Protein AF-A0A975HT61-F1 (afdb_monomer_lite)

Structure (mmCIF, N/CA/C/O backbone):
data_AF-A0A975HT61-F1
#
_entry.id   AF-A0A975HT61-F1
#
loop_
_atom_site.group_PDB
_atom_site.id
_atom_site.type_symbol
_atom_site.label_atom_id
_atom_site.label_alt_id
_atom_site.label_comp_id
_atom_site.label_asym_id
_atom_site.label_entity_id
_atom_site.label_seq_id
_atom_site.pdbx_PDB_ins_code
_atom_site.Cartn_x
_atom_site.Cartn_y
_atom_site.Cartn_z
_atom_site.occupancy
_atom_site.B_iso_or_equiv
_atom_site.auth_seq_id
_atom_site.auth_comp_id
_atom_site.auth_asym_id
_atom_site.auth_atom_id
_atom_site.pdbx_PDB_model_num
ATOM 1 N N . MET A 1 1 ? 2.167 -11.360 4.840 1.00 75.88 1 MET A N 1
ATOM 2 C CA . MET A 1 1 ? 2.838 -10.206 5.476 1.00 75.88 1 MET A CA 1
ATOM 3 C C . MET A 1 1 ? 3.135 -9.213 4.364 1.00 75.88 1 MET A C 1
ATOM 5 O O . MET A 1 1 ? 3.552 -9.665 3.306 1.00 75.88 1 MET A O 1
ATOM 9 N N . GLY A 1 2 ? 2.830 -7.929 4.527 1.00 89.94 2 GLY A N 1
ATOM 10 C CA . GLY A 1 2 ? 2.983 -6.929 3.468 1.00 89.94 2 GLY A CA 1
ATOM 11 C C . GLY A 1 2 ? 3.000 -5.521 4.048 1.00 89.94 2 GLY A C 1
ATOM 12 O O . GLY A 1 2 ? 2.703 -5.343 5.229 1.00 89.94 2 GLY A O 1
ATOM 13 N N . THR A 1 3 ? 3.354 -4.544 3.222 1.00 94.69 3 THR A N 1
ATOM 14 C CA . THR A 1 3 ? 3.353 -3.131 3.608 1.00 94.69 3 THR A CA 1
ATOM 15 C C . THR A 1 3 ? 1.944 -2.574 3.483 1.00 94.69 3 THR A C 1
ATOM 17 O O . THR A 1 3 ? 1.283 -2.775 2.465 1.00 94.69 3 THR A O 1
ATOM 20 N N . ILE A 1 4 ? 1.480 -1.891 4.525 1.00 94.19 4 ILE A N 1
ATOM 21 C CA . ILE A 1 4 ? 0.163 -1.261 4.547 1.00 94.19 4 ILE A CA 1
ATOM 22 C C . ILE A 1 4 ? 0.359 0.238 4.338 1.00 94.19 4 ILE A C 1
ATOM 24 O O . ILE A 1 4 ? 1.173 0.852 5.023 1.00 94.19 4 ILE A O 1
ATOM 28 N N . LEU A 1 5 ? -0.389 0.801 3.394 1.00 94.12 5 LEU A N 1
ATOM 29 C CA . LEU A 1 5 ? -0.409 2.226 3.085 1.00 94.12 5 LEU A CA 1
ATOM 30 C C . LEU A 1 5 ? -1.826 2.758 3.330 1.00 94.12 5 LEU A C 1
ATOM 32 O O . LEU A 1 5 ? -2.804 2.062 3.055 1.00 94.12 5 LEU A O 1
ATOM 36 N N . GLU A 1 6 ? -1.926 3.978 3.848 1.00 94.44 6 GLU A N 1
ATOM 37 C CA . GLU A 1 6 ? -3.165 4.753 3.913 1.00 94.44 6 GLU A CA 1
ATOM 38 C C . GLU A 1 6 ? -2.870 6.150 3.378 1.00 94.44 6 GLU A C 1
ATOM 40 O O . GLU A 1 6 ? -1.867 6.757 3.752 1.00 94.44 6 GLU A O 1
ATOM 45 N N . GLY A 1 7 ? -3.734 6.635 2.495 1.00 92.94 7 GLY A N 1
ATOM 46 C CA . GLY A 1 7 ? -3.597 7.929 1.849 1.00 92.94 7 GLY A CA 1
ATOM 47 C C . GLY A 1 7 ? -4.609 8.074 0.723 1.00 92.94 7 GLY A C 1
ATOM 48 O O . GLY A 1 7 ? -5.472 7.209 0.533 1.00 92.94 7 GLY A O 1
ATOM 49 N N . GLU A 1 8 ? -4.472 9.156 -0.034 1.00 93.31 8 GLU A N 1
ATOM 50 C CA . GLU A 1 8 ? -5.288 9.386 -1.219 1.00 93.31 8 GLU A CA 1
ATOM 51 C C . GLU A 1 8 ? -5.005 8.343 -2.302 1.00 93.31 8 GLU A C 1
ATOM 53 O O . GLU A 1 8 ? -3.935 7.719 -2.338 1.00 93.31 8 GLU A O 1
ATOM 58 N N . TRP A 1 9 ? -5.990 8.136 -3.181 1.00 93.62 9 TRP A N 1
ATOM 59 C CA . TRP A 1 9 ? -5.936 7.092 -4.206 1.00 93.62 9 TRP A CA 1
ATOM 60 C C . TRP A 1 9 ? -4.688 7.237 -5.082 1.00 93.62 9 TRP A C 1
ATOM 62 O O . TRP A 1 9 ? -3.852 6.333 -5.133 1.00 93.62 9 TRP A O 1
ATOM 72 N N . ASP A 1 10 ? -4.522 8.397 -5.712 1.00 96.25 10 ASP A N 1
ATOM 73 C CA . ASP A 1 10 ? -3.430 8.618 -6.658 1.00 96.25 10 ASP A CA 1
ATOM 74 C C . ASP A 1 10 ? -2.058 8.589 -5.977 1.00 96.25 10 ASP A C 1
ATOM 76 O O . ASP A 1 10 ? -1.115 7.999 -6.505 1.00 96.25 10 ASP A O 1
ATOM 80 N N . GLU A 1 11 ? -1.946 9.143 -4.769 1.00 96.06 11 GLU A N 1
ATOM 81 C CA . GLU A 1 11 ? -0.697 9.149 -4.001 1.00 96.06 11 GLU A CA 1
ATOM 82 C C . GLU A 1 11 ? -0.269 7.730 -3.606 1.00 96.06 11 GLU A C 1
ATOM 84 O O . GLU A 1 11 ? 0.887 7.339 -3.791 1.00 96.06 11 GLU A O 1
ATOM 89 N N . SER A 1 12 ? -1.213 6.918 -3.125 1.00 95.81 12 SER A N 1
ATOM 90 C CA . SER A 1 12 ? -0.943 5.537 -2.714 1.00 95.81 12 SER A CA 1
ATOM 91 C C . SER A 1 12 ? -0.482 4.684 -3.896 1.00 95.81 12 SER A C 1
ATOM 93 O O . SER A 1 12 ? 0.487 3.927 -3.793 1.00 95.81 12 SER A O 1
ATOM 95 N N . PHE A 1 13 ? -1.139 4.824 -5.050 1.00 97.12 13 PHE A N 1
ATOM 96 C CA . PHE A 1 13 ? -0.754 4.099 -6.258 1.00 97.12 13 PHE A CA 1
ATOM 97 C C . PHE A 1 13 ? 0.540 4.632 -6.886 1.00 97.12 13 PHE A C 1
ATOM 99 O O . PHE A 1 13 ? 1.295 3.840 -7.457 1.00 97.12 13 PHE A O 1
ATOM 106 N N . ALA A 1 14 ? 0.859 5.919 -6.728 1.00 98.25 14 ALA A N 1
ATOM 107 C CA . ALA A 1 14 ? 2.151 6.469 -7.132 1.00 98.25 14 ALA A CA 1
ATOM 108 C C . ALA A 1 14 ? 3.311 5.814 -6.363 1.00 98.25 14 ALA A C 1
ATOM 110 O O . ALA A 1 14 ? 4.320 5.456 -6.974 1.00 98.25 14 ALA A O 1
ATOM 111 N N . VAL A 1 15 ? 3.149 5.562 -5.059 1.00 97.94 15 VAL A N 1
ATOM 112 C CA . VAL A 1 15 ? 4.140 4.822 -4.256 1.00 97.94 15 VAL A CA 1
ATOM 113 C C . VAL A 1 15 ? 4.296 3.386 -4.759 1.00 97.94 15 VAL A C 1
ATOM 115 O O . VAL A 1 15 ? 5.418 2.932 -4.986 1.00 97.94 15 VAL A O 1
ATOM 118 N N . VAL A 1 16 ? 3.187 2.677 -5.001 1.00 97.31 16 VAL A N 1
ATOM 119 C CA . VAL A 1 16 ? 3.225 1.303 -5.541 1.00 97.31 16 VAL A CA 1
ATOM 120 C C . VAL A 1 16 ? 3.957 1.264 -6.884 1.00 97.31 16 VAL A C 1
ATOM 122 O O . VAL A 1 16 ? 4.808 0.396 -7.103 1.00 97.31 16 VAL A O 1
ATOM 125 N N . LYS A 1 17 ? 3.675 2.228 -7.767 1.00 97.69 17 LYS A N 1
ATOM 126 C CA . LYS A 1 17 ? 4.348 2.367 -9.060 1.00 97.69 17 LYS A CA 1
ATOM 127 C C . LYS A 1 17 ? 5.848 2.609 -8.889 1.00 97.69 17 LYS A C 1
ATOM 129 O O . LYS A 1 17 ? 6.635 1.931 -9.541 1.00 97.69 17 LYS A O 1
ATOM 134 N N . ALA A 1 18 ? 6.246 3.515 -7.998 1.00 98.19 18 ALA A N 1
ATOM 135 C CA . ALA A 1 18 ? 7.654 3.799 -7.734 1.00 98.19 18 ALA A CA 1
ATOM 136 C C . ALA A 1 18 ? 8.413 2.549 -7.251 1.00 98.19 18 ALA A C 1
ATOM 138 O O . ALA A 1 18 ? 9.510 2.268 -7.734 1.00 98.19 18 ALA A O 1
ATOM 139 N N . CYS A 1 19 ? 7.813 1.746 -6.366 1.00 97.38 19 CYS A N 1
ATOM 140 C CA . CYS A 1 19 ? 8.398 0.475 -5.933 1.00 97.38 19 CYS A CA 1
ATOM 141 C C . CYS A 1 19 ? 8.560 -0.517 -7.093 1.00 97.38 19 CYS A C 1
ATOM 143 O O . CYS A 1 19 ? 9.597 -1.170 -7.213 1.00 97.38 19 CYS A O 1
ATOM 145 N N . PHE A 1 20 ? 7.548 -0.635 -7.953 1.00 97.75 20 PHE A N 1
ATOM 146 C CA . PHE A 1 20 ? 7.606 -1.509 -9.122 1.00 97.75 20 PHE A CA 1
ATOM 147 C C . PHE A 1 20 ? 8.693 -1.073 -10.115 1.00 97.75 20 PHE A C 1
ATOM 149 O O . PHE A 1 20 ? 9.480 -1.907 -10.567 1.00 97.75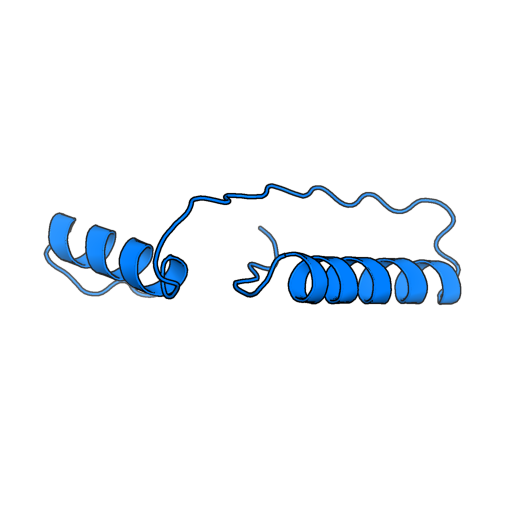 20 PHE A O 1
ATOM 156 N N . ASP A 1 21 ? 8.772 0.223 -10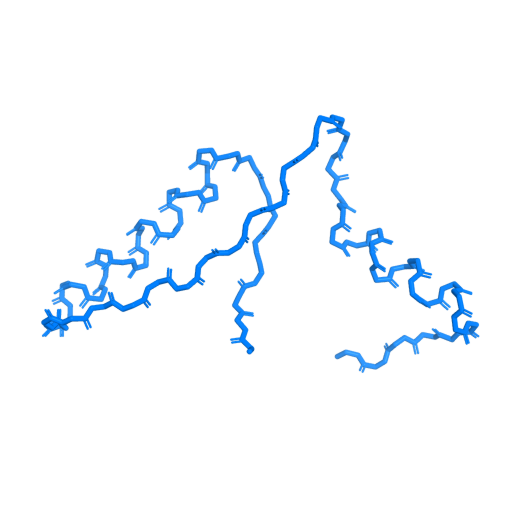.420 1.00 98.06 21 ASP A N 1
ATOM 157 C CA . ASP A 1 21 ? 9.767 0.780 -11.341 1.00 98.06 21 ASP A CA 1
ATOM 158 C C . ASP A 1 21 ? 11.193 0.574 -10.812 1.00 98.06 21 ASP A C 1
ATOM 160 O O . ASP A 1 21 ? 12.083 0.184 -11.570 1.00 98.06 21 ASP A O 1
ATOM 164 N N . GLN A 1 22 ? 11.396 0.729 -9.501 1.00 98.31 22 GLN A N 1
ATOM 165 C CA . GLN A 1 22 ? 12.682 0.463 -8.860 1.00 98.31 22 GLN A CA 1
ATOM 166 C C . GLN A 1 22 ? 13.113 -1.004 -9.010 1.00 98.31 22 GLN A C 1
ATOM 168 O O . GLN A 1 22 ? 14.270 -1.280 -9.326 1.00 98.31 22 GLN A O 1
ATOM 173 N N . LEU A 1 23 ? 12.189 -1.953 -8.830 1.00 97.69 23 LEU A N 1
ATOM 174 C CA . LEU A 1 23 ? 12.473 -3.383 -9.004 1.00 97.69 23 LEU A CA 1
ATOM 175 C C . LEU A 1 23 ? 12.762 -3.745 -10.468 1.00 97.69 23 LEU A C 1
ATOM 177 O O . LEU A 1 23 ? 13.595 -4.608 -10.754 1.00 97.69 23 LEU A O 1
ATOM 181 N N . ARG A 1 24 ? 12.106 -3.075 -11.423 1.00 97.56 24 ARG A N 1
ATOM 182 C CA . ARG A 1 24 ? 12.455 -3.220 -12.843 1.00 97.56 24 ARG A CA 1
ATOM 183 C C . ARG A 1 24 ? 13.866 -2.717 -13.113 1.00 97.56 24 ARG A C 1
ATOM 185 O O . ARG A 1 24 ? 14.635 -3.411 -13.774 1.00 97.56 24 ARG A O 1
ATOM 192 N N . ALA A 1 25 ? 14.208 -1.543 -12.586 1.00 98.06 25 ALA A N 1
ATOM 193 C CA . ALA A 1 25 ? 15.531 -0.949 -12.744 1.00 98.06 25 ALA A CA 1
ATOM 194 C C . ALA A 1 25 ? 16.640 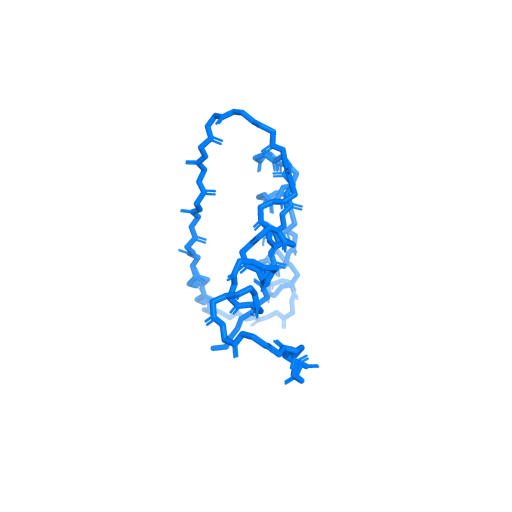-1.813 -12.118 1.00 98.06 25 ALA A C 1
ATOM 196 O O . ALA A 1 25 ? 17.749 -1.851 -12.642 1.00 98.06 25 ALA A O 1
ATOM 197 N N . SER A 1 26 ? 16.337 -2.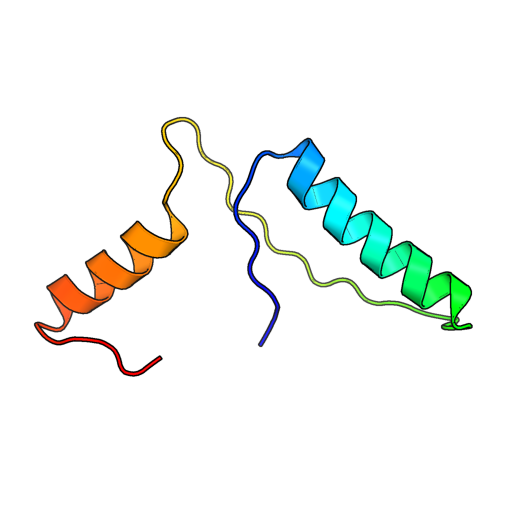572 -11.057 1.00 97.62 26 SER A N 1
ATOM 198 C CA . SER A 1 26 ? 17.278 -3.516 -10.439 1.00 97.62 26 SER A CA 1
ATOM 199 C C . SER A 1 26 ? 17.450 -4.840 -11.199 1.00 97.62 26 SER A C 1
ATOM 201 O O . SER A 1 26 ? 18.137 -5.734 -10.710 1.00 97.62 26 SER A O 1
ATOM 203 N N . GLY A 1 27 ? 16.828 -5.003 -12.372 1.00 97.31 27 GLY A N 1
ATOM 204 C CA . GLY A 1 27 ? 17.001 -6.182 -13.226 1.00 97.31 27 GLY A CA 1
ATOM 205 C C . GLY A 1 27 ? 16.052 -7.349 -12.933 1.00 97.31 27 GLY A C 1
ATOM 206 O O . GLY A 1 27 ? 16.275 -8.453 -13.432 1.00 97.31 27 GLY A O 1
ATOM 207 N N . CYS A 1 28 ? 14.981 -7.150 -12.156 1.00 97.19 28 CYS A N 1
ATOM 208 C CA . CYS A 1 28 ? 13.982 -8.198 -11.948 1.00 97.19 28 CYS A CA 1
ATOM 209 C C . CYS A 1 28 ? 13.170 -8.436 -13.234 1.00 97.19 28 CYS A C 1
ATOM 211 O O . CYS A 1 28 ? 12.417 -7.571 -13.678 1.00 97.19 28 CYS A O 1
ATOM 213 N N . SER A 1 29 ? 13.277 -9.636 -13.811 1.00 96.12 29 SER A N 1
ATOM 214 C CA . SER A 1 29 ? 12.573 -10.019 -15.048 1.00 96.12 29 SER A CA 1
ATOM 215 C C . SER A 1 29 ? 11.089 -10.351 -14.846 1.00 96.12 29 SER A C 1
ATOM 217 O O . SER A 1 29 ? 10.305 -10.299 -15.792 1.00 96.12 29 SER A O 1
ATOM 219 N N . ARG A 1 30 ? 10.682 -10.673 -13.613 1.00 97.62 30 ARG A N 1
ATOM 220 C CA . ARG A 1 30 ? 9.288 -10.910 -13.219 1.00 97.62 30 ARG A CA 1
ATOM 221 C C . ARG A 1 30 ? 9.044 -10.343 -11.827 1.00 97.62 30 ARG A C 1
ATOM 223 O O . ARG A 1 30 ? 9.771 -10.670 -10.895 1.00 97.62 30 ARG A O 1
ATOM 230 N N . ILE A 1 31 ? 7.994 -9.538 -11.682 1.00 97.25 31 ILE A N 1
ATOM 231 C CA . ILE A 1 31 ? 7.617 -8.898 -10.416 1.00 97.25 31 ILE A CA 1
ATOM 232 C C . ILE A 1 31 ? 6.147 -9.214 -10.137 1.00 97.25 31 ILE A C 1
ATOM 234 O O . ILE A 1 31 ? 5.284 -8.965 -10.977 1.00 97.25 31 ILE A O 1
ATOM 238 N N . GLY A 1 32 ? 5.864 -9.788 -8.967 1.00 96.12 32 GLY A N 1
ATOM 239 C CA . GLY A 1 32 ? 4.504 -9.989 -8.472 1.00 96.12 32 GLY A CA 1
ATOM 240 C C . GLY A 1 32 ? 4.146 -8.903 -7.465 1.00 96.12 32 GLY A C 1
ATOM 241 O O . GLY A 1 32 ? 4.866 -8.727 -6.487 1.00 96.12 32 GLY A O 1
ATOM 242 N N . VAL A 1 33 ? 3.033 -8.203 -7.684 1.00 95.19 33 VAL A N 1
ATOM 243 C CA . VAL A 1 33 ? 2.542 -7.150 -6.781 1.00 95.19 33 VAL A CA 1
ATOM 244 C C . VAL A 1 33 ? 1.160 -7.549 -6.256 1.00 95.19 33 VAL A C 1
ATOM 246 O O . VAL A 1 33 ? 0.146 -7.121 -6.807 1.00 95.19 33 VAL A O 1
ATOM 249 N N . PRO A 1 34 ? 1.074 -8.426 -5.237 1.00 95.25 34 PRO A N 1
ATOM 250 C CA . PRO A 1 34 ? -0.203 -8.744 -4.616 1.00 95.25 34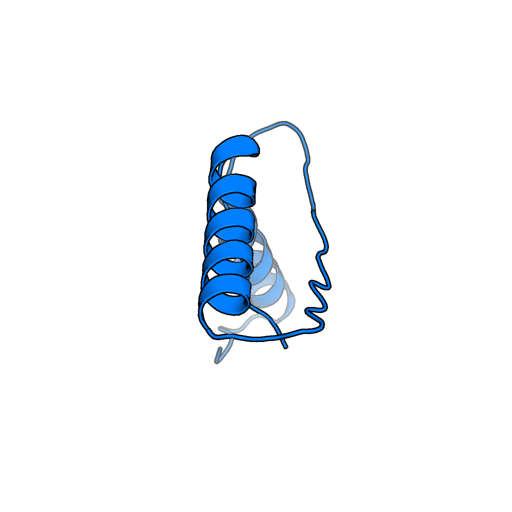 PRO A CA 1
ATOM 251 C C . PRO A 1 34 ? -0.707 -7.516 -3.850 1.00 95.25 34 PRO A C 1
ATOM 253 O O . PRO A 1 34 ? -0.166 -7.158 -2.806 1.00 95.25 34 PRO A O 1
ATOM 256 N N . LEU A 1 35 ? -1.747 -6.875 -4.379 1.00 95.38 35 LEU A N 1
ATOM 257 C CA . LEU A 1 35 ? -2.345 -5.674 -3.807 1.00 95.38 35 LEU A CA 1
ATOM 258 C C . LEU A 1 35 ? -3.798 -5.950 -3.416 1.00 95.38 35 LEU A C 1
ATOM 260 O O . LEU A 1 35 ? -4.568 -6.518 -4.189 1.00 95.38 35 LEU A O 1
ATOM 264 N N . LYS A 1 36 ? -4.179 -5.507 -2.218 1.00 95.00 36 LYS A N 1
ATOM 265 C CA . LYS A 1 36 ? -5.573 -5.435 -1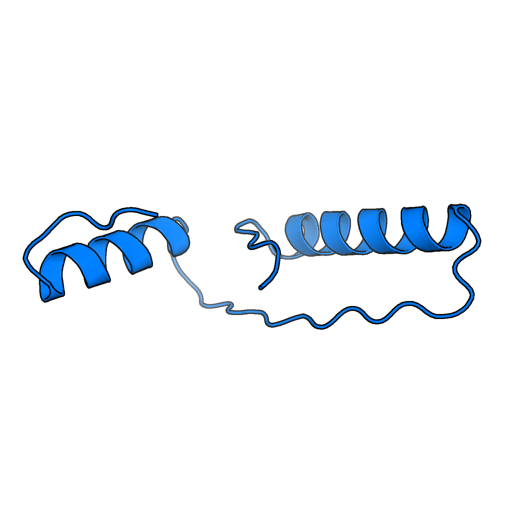.782 1.00 95.00 36 LYS A CA 1
ATOM 266 C C . LYS A 1 36 ? -5.864 -4.003 -1.369 1.00 95.00 36 LYS A C 1
ATOM 268 O O . LYS A 1 36 ? -5.142 -3.457 -0.541 1.00 95.00 36 LYS A O 1
ATOM 273 N N . VAL A 1 37 ? -6.927 -3.433 -1.923 1.00 94.94 37 VAL A N 1
ATOM 274 C CA . VAL A 1 37 ? -7.331 -2.048 -1.665 1.00 94.94 37 VAL A CA 1
ATOM 275 C C . VAL A 1 37 ? -8.697 -2.038 -0.992 1.00 94.94 37 VAL A C 1
ATOM 277 O O . VAL A 1 37 ? -9.594 -2.783 -1.381 1.00 94.94 37 VAL A O 1
ATOM 280 N N . ASP A 1 38 ? -8.824 -1.219 0.046 1.00 93.00 38 ASP A N 1
ATOM 281 C CA . ASP A 1 38 ? -10.062 -0.972 0.783 1.00 93.00 38 ASP A CA 1
ATOM 282 C C . ASP A 1 38 ? -10.353 0.526 0.701 1.00 93.00 38 ASP A C 1
ATOM 284 O O . ASP A 1 38 ? -9.780 1.317 1.450 1.00 93.00 38 ASP A O 1
ATOM 288 N N . TRP A 1 39 ? -11.196 0.914 -0.257 1.00 93.19 39 TRP A N 1
ATOM 289 C CA . TRP A 1 39 ? -11.657 2.289 -0.411 1.00 93.19 39 TRP A CA 1
ATOM 290 C C . TRP A 1 39 ? -13.104 2.396 0.054 1.00 93.19 39 TRP A C 1
ATOM 292 O O . TRP A 1 39 ? -13.950 1.561 -0.272 1.00 93.19 39 TRP A O 1
ATOM 302 N N . ARG A 1 40 ? -13.399 3.450 0.808 1.00 90.19 40 ARG A N 1
ATOM 303 C CA . ARG A 1 40 ? -14.765 3.811 1.174 1.00 90.19 40 ARG A CA 1
ATOM 304 C C . ARG A 1 40 ? -14.807 5.296 1.468 1.00 90.19 40 ARG A C 1
ATOM 306 O O . ARG A 1 40 ? -14.000 5.759 2.275 1.00 90.19 40 ARG A O 1
ATOM 313 N N . ASP A 1 41 ? -15.823 5.940 0.919 1.00 91.06 41 ASP A N 1
ATOM 314 C CA . ASP A 1 41 ? -16.153 7.345 1.124 1.00 91.06 41 ASP A CA 1
ATOM 315 C C . ASP A 1 41 ? -16.214 7.755 2.614 1.00 91.06 41 ASP A C 1
ATOM 317 O O . ASP A 1 41 ? -16.553 6.950 3.494 1.00 91.06 41 ASP A O 1
ATOM 321 N N . GLY A 1 42 ? -15.848 9.000 2.909 1.00 86.81 42 GLY A N 1
ATOM 322 C CA . GLY A 1 42 ? -15.750 9.554 4.264 1.00 86.81 42 GLY A CA 1
ATOM 323 C C . GLY A 1 42 ? -14.315 9.708 4.801 1.00 86.81 42 GLY A C 1
ATOM 324 O O . GLY A 1 42 ? -13.355 9.660 4.038 1.00 86.81 42 GLY A O 1
ATOM 325 N N . PRO A 1 43 ? -14.148 9.926 6.121 1.00 85.31 43 PRO A N 1
ATOM 326 C CA . PRO A 1 43 ? -12.878 10.372 6.698 1.00 85.31 43 PRO A CA 1
ATOM 327 C C . PRO A 1 43 ? -11.780 9.295 6.698 1.00 85.31 43 PRO A C 1
ATOM 329 O O . PRO A 1 43 ? -12.064 8.090 6.744 1.00 85.31 43 PRO A O 1
ATOM 332 N N . SER A 1 44 ? -10.527 9.765 6.705 1.00 87.19 44 SER A N 1
ATOM 333 C CA . SER A 1 44 ? -9.295 8.974 6.843 1.00 87.19 44 SER A CA 1
ATOM 334 C C . SER A 1 44 ? -9.064 8.476 8.285 1.00 87.19 44 SER A C 1
ATOM 336 O O . SER A 1 44 ? -9.934 8.615 9.149 1.00 87.19 44 SER A O 1
ATOM 338 N N . GLY A 1 45 ? -7.915 7.842 8.563 1.00 89.69 45 GLY A N 1
ATOM 339 C CA . GLY A 1 45 ? -7.565 7.312 9.889 1.00 89.69 45 GLY A CA 1
ATOM 340 C C . GLY A 1 45 ? -8.111 5.908 10.157 1.00 89.69 45 GLY A C 1
ATOM 341 O O . GLY A 1 45 ? -8.333 5.510 11.306 1.00 89.69 45 GLY A O 1
ATOM 342 N N . ARG A 1 46 ? -8.391 5.143 9.099 1.00 87.94 46 ARG A N 1
ATOM 343 C CA . ARG A 1 46 ? -9.037 3.828 9.187 1.00 87.94 46 ARG A CA 1
ATOM 344 C C . ARG A 1 46 ? -8.081 2.777 9.733 1.00 87.94 46 ARG A C 1
ATOM 346 O O . ARG A 1 46 ? -8.536 1.884 10.448 1.00 87.94 46 ARG A O 1
ATOM 353 N N . LEU A 1 47 ? -6.787 2.860 9.427 1.00 91.62 47 LEU A N 1
ATOM 354 C CA . LEU A 1 47 ? -5.783 1.941 9.967 1.00 91.62 47 LEU A CA 1
ATOM 355 C C . LEU A 1 47 ? -5.728 2.017 11.495 1.00 91.62 47 LEU A C 1
ATOM 357 O O . LEU A 1 47 ? -5.838 0.988 12.164 1.00 91.62 47 LEU A O 1
ATOM 361 N N . GLN A 1 48 ? -5.650 3.230 12.043 1.00 91.25 48 GLN A N 1
ATOM 362 C CA . GLN A 1 48 ? -5.656 3.475 13.484 1.00 91.25 48 GLN A CA 1
ATOM 363 C C . GLN A 1 48 ? -7.012 3.107 14.094 1.00 91.25 48 GLN A C 1
ATOM 365 O O . GLN A 1 48 ? -7.070 2.483 15.151 1.00 91.25 48 GLN A O 1
ATOM 370 N N . ALA A 1 49 ? -8.120 3.430 13.421 1.00 91.38 49 ALA A N 1
ATOM 371 C CA . ALA A 1 49 ? -9.448 3.066 13.904 1.00 91.38 49 ALA A CA 1
ATOM 372 C C . ALA A 1 49 ? -9.641 1.540 13.986 1.00 91.38 49 ALA A C 1
ATOM 374 O O . ALA A 1 49 ? -10.261 1.047 14.929 1.00 91.38 49 ALA A O 1
ATOM 375 N N . LYS A 1 50 ? -9.097 0.771 13.033 1.00 89.50 50 LYS A N 1
ATOM 376 C CA . LYS A 1 50 ? -9.175 -0.699 13.037 1.00 89.50 50 LYS A CA 1
ATOM 377 C C . LYS A 1 50 ? -8.405 -1.299 14.209 1.00 89.50 50 LYS A C 1
ATOM 379 O O . LYS A 1 50 ? -8.951 -2.159 14.898 1.00 89.50 50 LYS A O 1
ATOM 384 N N . THR A 1 51 ? -7.179 -0.845 14.469 1.00 93.19 51 THR A N 1
ATOM 385 C CA . THR A 1 51 ? -6.402 -1.334 15.619 1.00 93.19 51 THR A CA 1
ATOM 386 C C . THR A 1 51 ? -7.069 -0.942 16.935 1.00 93.19 51 THR A C 1
ATOM 388 O O . THR A 1 51 ? -7.288 -1.812 17.778 1.00 93.19 51 THR A O 1
ATOM 391 N N . ALA A 1 52 ? -7.519 0.310 17.067 1.00 93.12 52 ALA A N 1
ATOM 392 C CA . ALA A 1 52 ? -8.259 0.783 18.236 1.00 93.12 52 ALA A CA 1
ATOM 393 C C . ALA A 1 52 ? -9.541 -0.028 18.482 1.00 93.12 52 ALA A C 1
ATOM 395 O O . ALA A 1 52 ? -9.862 -0.363 19.623 1.00 93.12 52 ALA A O 1
ATOM 396 N N . LYS A 1 53 ? -10.263 -0.404 17.418 1.00 93.69 53 LYS A N 1
ATOM 397 C CA . LYS A 1 53 ? -11.468 -1.228 17.543 1.00 93.69 53 LYS A CA 1
ATOM 398 C C . LYS A 1 53 ? -11.157 -2.625 18.072 1.00 93.69 53 LYS A C 1
ATOM 400 O O . LYS A 1 53 ? -11.902 -3.131 18.908 1.00 93.69 53 LYS A O 1
ATOM 405 N N . VAL A 1 54 ? -10.073 -3.243 17.608 1.00 95.00 54 VAL A N 1
ATOM 406 C CA . VAL A 1 54 ? -9.645 -4.558 18.106 1.00 95.00 54 VAL A CA 1
ATOM 407 C C . VAL A 1 54 ? -9.229 -4.466 19.575 1.00 95.00 54 VAL A C 1
ATOM 409 O O . VAL A 1 54 ? -9.671 -5.285 20.375 1.00 95.00 54 VAL A O 1
ATOM 412 N N . GLU A 1 55 ? -8.456 -3.448 19.957 1.00 95.25 55 GLU A N 1
ATOM 413 C CA . GLU A 1 55 ? -8.087 -3.203 21.359 1.00 95.25 55 GLU A CA 1
ATOM 414 C C . GLU A 1 55 ? -9.314 -3.040 22.262 1.00 95.25 55 GLU A C 1
ATOM 416 O O . GLU A 1 55 ? -9.371 -3.630 23.342 1.00 95.25 55 GLU A O 1
ATOM 421 N N . GLN A 1 56 ? -10.321 -2.292 21.800 1.00 95.25 56 GLN A N 1
ATOM 422 C CA . GLN A 1 56 ? -11.586 -2.110 22.511 1.00 95.25 56 GLN A CA 1
ATOM 423 C C . GLN A 1 56 ? -12.308 -3.445 22.730 1.00 95.25 56 GLN A C 1
ATOM 425 O O . GLN A 1 56 ? -12.771 -3.715 23.834 1.00 95.25 56 GLN A O 1
ATOM 430 N N . VAL A 1 57 ? -12.409 -4.279 21.690 1.00 96.00 57 VAL A N 1
ATOM 431 C CA . VAL A 1 57 ? -13.092 -5.583 21.765 1.00 96.00 57 VAL A CA 1
ATOM 432 C C . VAL A 1 57 ? -12.347 -6.551 22.684 1.00 96.00 57 VAL A C 1
ATOM 434 O O . VAL A 1 57 ? -12.975 -7.316 23.408 1.00 96.00 57 VAL A O 1
ATOM 437 N N . LEU A 1 58 ? -11.015 -6.515 22.675 1.00 95.25 58 LEU A N 1
ATOM 438 C CA . LEU A 1 58 ? -10.185 -7.400 23.491 1.00 95.25 58 LEU A CA 1
ATOM 439 C C . LEU A 1 58 ? -9.974 -6.894 24.925 1.00 95.25 58 LEU A C 1
ATOM 441 O O . LEU A 1 58 ? -9.428 -7.634 25.743 1.00 95.25 58 LEU A O 1
ATOM 445 N N . GLY A 1 59 ? -10.352 -5.649 25.228 1.00 94.94 59 GLY A N 1
ATOM 446 C CA . GLY A 1 59 ? -10.158 -5.032 26.542 1.00 94.94 59 GLY A CA 1
ATOM 447 C C . GLY A 1 59 ? -8.688 -4.829 26.926 1.00 94.94 59 GLY A C 1
ATOM 448 O O . GLY A 1 59 ? -8.372 -4.715 28.108 1.00 94.94 59 GLY A O 1
ATOM 449 N N . LYS A 1 60 ? -7.769 -4.821 25.953 1.00 92.06 60 LYS A N 1
ATOM 450 C CA . LYS A 1 60 ? -6.326 -4.677 26.190 1.00 92.06 60 LYS A CA 1
ATOM 451 C C . LYS A 1 60 ? -5.610 -4.046 25.004 1.00 92.06 60 LYS A C 1
ATOM 453 O O . LYS A 1 60 ? -6.050 -4.171 23.863 1.00 92.06 60 LYS A O 1
ATOM 458 N N . LYS A 1 61 ? -4.457 -3.435 25.281 1.00 90.44 61 LYS A N 1
ATOM 459 C CA . LYS A 1 61 ? -3.538 -2.945 24.250 1.00 90.44 61 LYS A CA 1
ATOM 460 C C . LYS A 1 61 ? -2.904 -4.102 23.486 1.00 90.44 61 LYS A C 1
ATOM 462 O O . LYS A 1 61 ? -2.509 -5.109 24.083 1.00 90.44 61 LYS A O 1
ATOM 467 N N . LEU A 1 62 ? -2.819 -3.957 22.167 1.00 88.12 62 LEU A N 1
ATOM 468 C CA . LEU A 1 62 ? -2.122 -4.918 21.324 1.00 88.12 62 LEU A CA 1
ATOM 469 C C . LEU A 1 62 ? -0.614 -4.687 21.445 1.00 88.12 62 LEU A C 1
ATOM 471 O O . LEU A 1 62 ? -0.145 -3.552 21.456 1.00 88.12 62 LEU A O 1
ATOM 475 N N . LYS A 1 63 ? 0.153 -5.776 21.528 1.00 82.31 63 LYS A N 1
ATOM 476 C CA . LYS A 1 63 ? 1.595 -5.736 21.275 1.00 82.31 63 LYS A CA 1
ATOM 477 C C . LYS A 1 63 ? 1.784 -6.011 19.789 1.00 82.31 63 LYS A C 1
ATOM 479 O O . LYS A 1 63 ? 1.751 -7.171 19.384 1.00 82.31 63 LYS A O 1
ATOM 484 N N . THR A 1 64 ? 1.849 -4.944 19.005 1.00 69.50 64 THR A N 1
ATOM 485 C CA . THR A 1 64 ? 2.195 -4.966 17.577 1.00 69.50 64 THR A CA 1
ATOM 486 C C . THR A 1 64 ? 3.670 -4.698 17.384 1.00 69.50 64 THR A C 1
ATOM 488 O O . THR A 1 64 ? 4.173 -3.805 18.102 1.00 69.50 64 THR A O 1
#

Radius of gyration: 15.85 Å; chains: 1; bounding box: 33×21×42 Å

pLDDT: mean 93.43, std 5.15, range [69.5, 98.31]

Secondary structure (DSSP, 8-state):
------S-HHHHHHHHHHHHHHHHHTT-S-----------SS-S-HHHHHHHHHHHHHTS----

Foldseek 3Di:
DDDDDWDDDVVVVVVVVVVVVVCVVVPDPDDDDDDDDDDDDDDTPVVVVVQVVVCVVVVHHDPD

Sequence (64 aa):
MGTILEGEWDESFAVVKACFDQLRASGCSRIGVPLKVDWRDGPSGRLQAKTAKVEQVLGKKLKT